Protein AF-A0A5I0BNW3-F1 (afdb_monomer)

Secondary structure (DSSP, 8-state):
-HHHHHHHHHHHHH-TT--GGG--EEEEEEETTEEEEEEEPBPTTS-BSSPPTTTTHHHHHHHHHHHHS-------

Structure (mmCIF, N/CA/C/O backbone):
data_AF-A0A5I0BNW3-F1
#
_entry.id   AF-A0A5I0BNW3-F1
#
loop_
_atom_site.group_PDB
_atom_site.id
_atom_site.type_symbol
_atom_site.label_atom_id
_atom_site.label_alt_id
_atom_site.label_comp_id
_atom_site.label_asym_id
_atom_site.label_entity_id
_atom_site.label_seq_id
_atom_site.pdbx_PDB_ins_code
_atom_site.Cartn_x
_atom_site.Cartn_y
_atom_site.Cartn_z
_atom_site.occupancy
_atom_site.B_iso_or_equiv
_atom_site.auth_seq_id
_atom_site.auth_comp_id
_atom_site.auth_asym_id
_atom_site.auth_atom_id
_atom_site.pdbx_PDB_model_num
ATOM 1 N N . SER A 1 1 ? -0.069 4.120 -7.881 1.00 58.56 1 SER A N 1
ATOM 2 C CA . SER A 1 1 ? -1.494 3.954 -7.475 1.00 58.56 1 SER A CA 1
ATOM 3 C C . SER A 1 1 ? -1.529 3.921 -5.963 1.00 58.56 1 SER A C 1
ATOM 5 O O . SER A 1 1 ? -1.836 2.909 -5.335 1.00 58.56 1 SER A O 1
ATOM 7 N N . ASP A 1 2 ? -1.176 5.057 -5.379 1.00 70.06 2 ASP A N 1
ATOM 8 C CA . ASP A 1 2 ? -0.827 5.139 -3.962 1.00 70.06 2 ASP A CA 1
ATOM 9 C C . ASP A 1 2 ? -2.042 5.598 -3.160 1.00 70.06 2 ASP A C 1
ATOM 11 O O . ASP A 1 2 ? -2.181 5.261 -1.992 1.00 70.06 2 ASP A O 1
ATOM 15 N N . HIS A 1 3 ? -2.999 6.259 -3.821 1.00 80.06 3 HIS A N 1
ATOM 16 C CA . HIS A 1 3 ? -4.248 6.737 -3.232 1.00 80.06 3 HIS A CA 1
ATOM 17 C C . HIS A 1 3 ? -5.136 5.620 -2.677 1.00 80.06 3 HIS A C 1
ATOM 19 O O . HIS A 1 3 ? -5.639 5.766 -1.566 1.00 80.06 3 HIS A O 1
ATOM 25 N N . LEU A 1 4 ? -5.301 4.498 -3.391 1.00 83.56 4 LEU A N 1
ATOM 26 C CA . LEU A 1 4 ? -6.100 3.373 -2.887 1.00 83.56 4 LEU A CA 1
ATOM 27 C C . LEU A 1 4 ? -5.460 2.775 -1.630 1.00 83.56 4 LEU A C 1
ATOM 29 O O . LEU A 1 4 ? -6.119 2.625 -0.604 1.00 83.56 4 LEU A O 1
ATOM 33 N N . LEU A 1 5 ? -4.158 2.479 -1.697 1.00 86.50 5 LEU A N 1
ATOM 34 C CA . LEU A 1 5 ? -3.437 1.880 -0.579 1.00 86.50 5 LEU A CA 1
ATOM 35 C C . LEU A 1 5 ? -3.371 2.835 0.613 1.00 86.50 5 LEU A C 1
ATOM 37 O O . LEU A 1 5 ? -3.612 2.422 1.741 1.00 86.50 5 LEU A O 1
ATOM 41 N N . ASN A 1 6 ? -3.126 4.122 0.371 1.00 87.94 6 ASN A N 1
ATOM 42 C CA . ASN A 1 6 ? -3.148 5.144 1.410 1.00 87.94 6 ASN A CA 1
ATOM 43 C C . ASN A 1 6 ? -4.540 5.286 2.034 1.00 87.94 6 ASN A C 1
ATOM 45 O O . ASN A 1 6 ? -4.621 5.406 3.250 1.00 87.94 6 ASN A O 1
ATOM 49 N N . GLY A 1 7 ? -5.623 5.190 1.258 1.00 90.56 7 GLY A N 1
ATOM 50 C CA . GLY A 1 7 ? -6.988 5.170 1.792 1.00 90.56 7 GLY A CA 1
ATOM 51 C C . GLY A 1 7 ? -7.226 4.002 2.753 1.00 90.56 7 GLY A C 1
ATOM 52 O O . GLY A 1 7 ? -7.696 4.212 3.870 1.00 90.56 7 GLY A O 1
ATOM 53 N N . ILE A 1 8 ? -6.814 2.788 2.367 1.00 89.75 8 ILE A N 1
ATOM 54 C CA . ILE A 1 8 ? -6.893 1.603 3.238 1.00 89.75 8 ILE A CA 1
ATOM 55 C C . ILE A 1 8 ? -6.068 1.823 4.513 1.00 89.75 8 ILE A C 1
ATOM 57 O O . ILE A 1 8 ? -6.539 1.539 5.610 1.00 89.75 8 ILE A O 1
ATOM 61 N N . ARG A 1 9 ? -4.853 2.374 4.394 1.00 91.12 9 ARG A N 1
ATOM 62 C CA . ARG A 1 9 ? -3.976 2.655 5.542 1.00 91.12 9 ARG A CA 1
ATOM 63 C C . ARG A 1 9 ? -4.540 3.723 6.480 1.00 91.12 9 ARG A C 1
ATOM 65 O O . ARG A 1 9 ? -4.341 3.618 7.686 1.00 91.12 9 ARG A O 1
ATOM 72 N N . VAL A 1 10 ? -5.236 4.731 5.949 1.00 92.94 10 VAL A N 1
ATOM 73 C CA . VAL A 1 10 ? -5.931 5.746 6.753 1.00 92.94 10 VAL A CA 1
ATOM 74 C C . VAL A 1 10 ? -7.042 5.088 7.561 1.00 92.94 10 VAL A C 1
ATOM 76 O O . VAL A 1 10 ? -7.022 5.208 8.781 1.00 92.94 10 VAL A O 1
ATOM 79 N N . ILE A 1 11 ? -7.935 4.323 6.921 1.00 93.19 11 ILE A N 1
ATOM 80 C CA . ILE A 1 11 ? -9.029 3.629 7.621 1.00 93.19 11 ILE A CA 1
ATOM 81 C C . ILE A 1 11 ? -8.470 2.664 8.669 1.00 93.19 11 ILE A C 1
ATOM 83 O O . ILE A 1 11 ? -8.918 2.696 9.809 1.00 93.19 11 ILE A O 1
ATOM 87 N N . ALA A 1 12 ? -7.427 1.899 8.330 1.00 92.81 12 ALA A N 1
ATOM 88 C CA . ALA A 1 12 ? -6.750 1.013 9.274 1.00 92.81 12 ALA A CA 1
ATOM 89 C C . ALA A 1 12 ? -6.238 1.734 10.526 1.00 92.81 12 ALA A C 1
ATOM 91 O O . ALA A 1 12 ? -6.131 1.134 11.589 1.00 92.81 12 ALA A O 1
ATOM 92 N N . ARG A 1 13 ? -5.911 3.027 10.419 1.00 93.12 13 ARG A N 1
ATOM 93 C CA . ARG A 1 13 ? -5.413 3.815 11.545 1.00 93.12 13 ARG A CA 1
ATOM 94 C C . ARG A 1 13 ? -6.513 4.536 12.318 1.00 93.12 13 ARG A C 1
ATOM 96 O O . ARG A 1 13 ? -6.317 4.799 13.505 1.00 93.12 13 ARG A O 1
ATOM 103 N N . THR A 1 14 ? -7.607 4.902 11.655 1.00 94.62 14 THR A N 1
ATOM 104 C CA . THR A 1 14 ? -8.648 5.777 12.214 1.00 94.62 14 THR A CA 1
ATOM 105 C C . THR A 1 14 ? -9.902 5.039 12.661 1.00 94.62 14 THR A C 1
ATOM 107 O O . THR A 1 14 ? -10.609 5.546 13.526 1.00 94.62 14 THR A O 1
ATOM 110 N N . ASP A 1 15 ? -10.198 3.877 12.079 1.00 94.38 15 ASP A N 1
ATOM 111 C CA . ASP A 1 15 ? -11.390 3.094 12.390 1.00 94.38 15 ASP A CA 1
ATOM 112 C C . ASP A 1 15 ? -11.04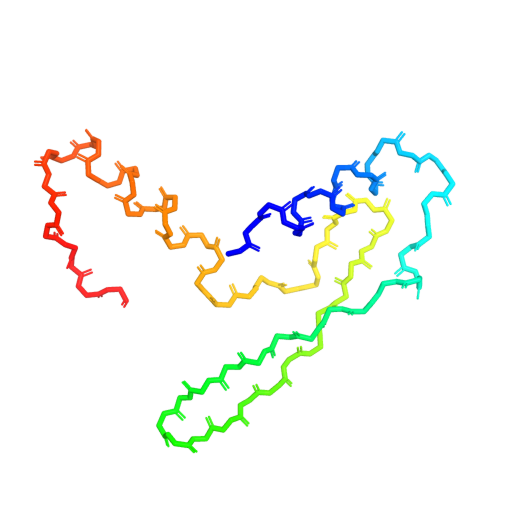5 1.941 13.354 1.00 94.38 15 ASP A C 1
ATOM 114 O O . ASP A 1 15 ? -10.324 1.017 12.973 1.00 94.38 15 ASP A O 1
ATOM 118 N N . PRO A 1 16 ? -11.553 1.949 14.601 1.00 90.38 16 PRO A N 1
ATOM 119 C CA . PRO A 1 16 ? -11.290 0.890 15.576 1.00 90.38 16 PRO A CA 1
ATOM 120 C C . PRO A 1 16 ? -11.942 -0.453 15.216 1.00 90.38 16 PRO A C 1
ATOM 122 O O . PRO A 1 16 ? -11.606 -1.468 15.822 1.00 90.38 16 PRO A O 1
ATOM 125 N N . THR A 1 17 ? -12.879 -0.469 14.266 1.00 93.19 17 THR A N 1
ATOM 126 C CA . THR A 1 17 ? -13.537 -1.686 13.771 1.00 93.19 17 THR A CA 1
ATOM 127 C C . THR A 1 17 ? -12.827 -2.298 12.566 1.00 93.19 17 THR A C 1
ATOM 129 O O . THR A 1 17 ? -13.246 -3.345 12.074 1.00 93.19 17 THR A O 1
ATOM 132 N N . PHE A 1 18 ? -11.744 -1.672 12.095 1.00 92.75 18 PHE A N 1
ATOM 133 C CA . PHE A 1 18 ? -10.971 -2.182 10.976 1.00 92.75 18 PHE A CA 1
ATOM 134 C C . PHE A 1 18 ? -10.395 -3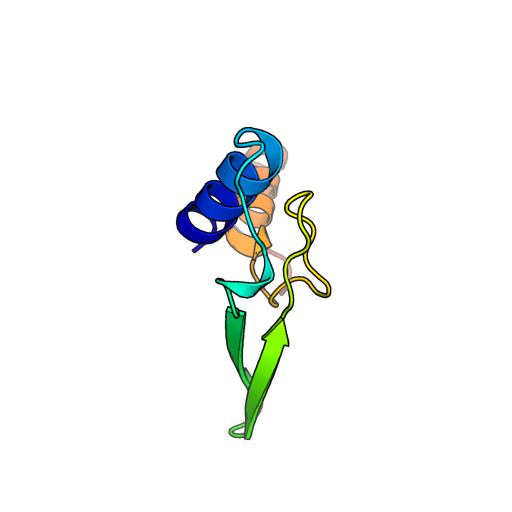.571 11.275 1.00 92.75 18 PHE A C 1
ATOM 136 O O . PHE A 1 18 ? -9.699 -3.782 12.270 1.00 92.75 18 PHE A O 1
ATOM 143 N N . ASP A 1 19 ? -10.629 -4.496 10.348 1.00 93.06 19 ASP A N 1
ATOM 144 C CA . ASP A 1 19 ? -10.032 -5.823 10.356 1.00 93.06 19 ASP A CA 1
ATOM 145 C C . ASP A 1 19 ? -9.190 -6.021 9.093 1.00 93.06 19 ASP A C 1
ATOM 147 O O . ASP A 1 19 ? -9.702 -6.109 7.972 1.00 93.06 19 ASP A O 1
ATOM 151 N N . ALA A 1 20 ? -7.875 -6.122 9.281 1.00 90.75 20 ALA A N 1
ATOM 152 C CA . ALA A 1 20 ? -6.934 -6.372 8.203 1.00 90.75 20 ALA A CA 1
ATOM 153 C C . ALA A 1 20 ? -7.171 -7.708 7.483 1.00 90.75 20 ALA A C 1
ATOM 155 O O . ALA A 1 20 ? -6.747 -7.853 6.337 1.00 90.75 20 ALA A O 1
ATOM 156 N N . SER A 1 21 ? -7.843 -8.677 8.117 1.00 90.00 21 SER A N 1
ATOM 157 C CA . SER A 1 21 ? -8.147 -9.978 7.513 1.00 90.00 21 SER A CA 1
ATOM 158 C C . SER A 1 21 ? -9.066 -9.870 6.288 1.00 90.00 21 SER A C 1
ATOM 160 O O . SER A 1 21 ? -9.008 -10.718 5.396 1.00 90.00 21 SER A O 1
ATOM 162 N N . LEU A 1 22 ? -9.849 -8.787 6.204 1.00 87.56 22 LEU A N 1
ATOM 163 C CA . LEU A 1 22 ? -10.750 -8.488 5.089 1.00 87.56 22 LEU A CA 1
ATOM 164 C C . LEU A 1 22 ? -10.009 -8.058 3.816 1.00 87.56 22 LEU A C 1
ATOM 166 O O . LEU A 1 22 ? -10.592 -8.055 2.732 1.00 87.56 22 LEU A O 1
ATOM 170 N N . PHE A 1 23 ? -8.729 -7.700 3.928 1.00 85.12 23 PHE A N 1
ATOM 171 C CA . PHE A 1 23 ? -7.933 -7.193 2.821 1.00 85.12 23 PHE A CA 1
ATOM 172 C C . PHE A 1 23 ? -6.792 -8.150 2.485 1.00 85.12 23 PHE A C 1
ATOM 174 O O . PHE A 1 23 ? -6.028 -8.598 3.336 1.00 85.12 23 PHE A O 1
ATOM 181 N N . THR A 1 24 ? -6.621 -8.432 1.196 1.00 86.88 24 THR A N 1
ATOM 182 C CA . THR A 1 24 ? -5.412 -9.073 0.679 1.00 86.88 24 THR A CA 1
ATOM 183 C C . THR A 1 24 ? -4.927 -8.294 -0.532 1.00 86.88 24 THR A C 1
ATOM 185 O O . THR A 1 24 ? -5.658 -8.152 -1.509 1.00 86.88 24 THR A O 1
ATOM 188 N N . LEU A 1 25 ? -3.690 -7.803 -0.468 1.00 87.69 25 LEU A N 1
ATOM 189 C CA . LEU A 1 25 ? -3.053 -7.106 -1.576 1.00 87.69 25 LEU A CA 1
ATOM 190 C C . LEU A 1 25 ? -2.191 -8.095 -2.366 1.00 87.69 25 LEU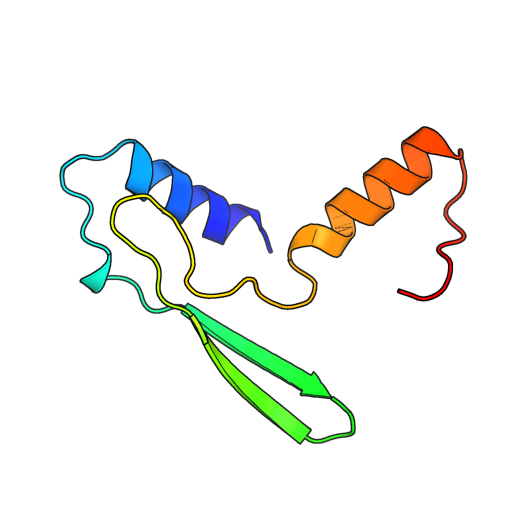 A C 1
ATOM 192 O O . LEU A 1 25 ? -1.316 -8.757 -1.808 1.00 87.69 25 LEU A O 1
ATOM 196 N N . TYR A 1 26 ? -2.429 -8.172 -3.671 1.00 89.56 26 TYR A N 1
ATOM 197 C CA . TYR A 1 26 ? -1.553 -8.864 -4.610 1.00 89.56 26 TYR A CA 1
ATOM 198 C C . TYR A 1 26 ? -0.856 -7.822 -5.473 1.00 89.56 26 TYR A C 1
ATOM 200 O O . TYR A 1 26 ? -1.512 -7.023 -6.139 1.00 89.56 26 TYR A O 1
ATOM 208 N N . TYR A 1 27 ? 0.470 -7.825 -5.440 1.00 87.88 27 TYR A N 1
ATOM 209 C CA . TYR A 1 27 ? 1.293 -7.022 -6.325 1.00 87.88 27 TYR A CA 1
ATOM 210 C C . TYR A 1 27 ? 1.803 -7.905 -7.456 1.00 87.88 27 TYR A C 1
ATOM 212 O O . TYR A 1 27 ? 2.413 -8.941 -7.207 1.00 87.88 27 TYR A O 1
ATOM 220 N N . ILE A 1 28 ? 1.518 -7.503 -8.690 1.00 88.12 28 ILE A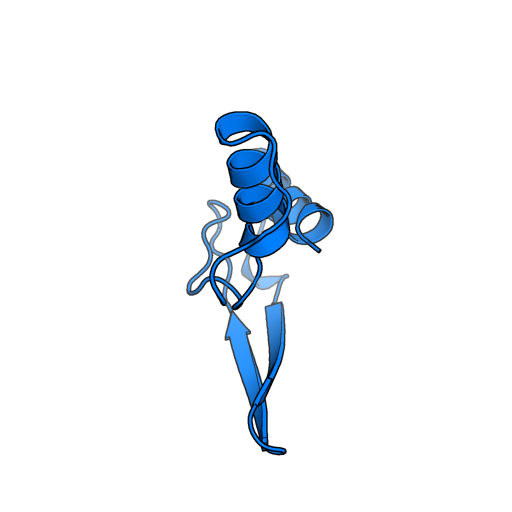 N 1
ATOM 221 C CA . ILE A 1 28 ? 1.941 -8.213 -9.892 1.00 88.12 28 ILE A CA 1
ATOM 222 C C . ILE A 1 28 ? 2.989 -7.342 -10.568 1.00 88.12 28 ILE A C 1
ATOM 224 O O . ILE A 1 28 ? 2.709 -6.189 -10.897 1.00 88.12 28 ILE A O 1
ATOM 228 N N . SER A 1 29 ? 4.178 -7.891 -10.778 1.00 86.06 29 SER A N 1
ATOM 229 C CA . SER A 1 29 ? 5.248 -7.246 -11.533 1.00 86.06 29 SER A CA 1
ATOM 230 C C . SER A 1 29 ? 5.708 -8.141 -12.673 1.00 86.06 29 SER A C 1
ATOM 232 O O . SER A 1 29 ? 5.512 -9.357 -12.657 1.00 86.06 29 SER A O 1
ATOM 234 N N . ARG A 1 30 ? 6.312 -7.526 -13.689 1.00 86.38 30 ARG A N 1
ATOM 235 C CA . ARG A 1 30 ? 6.941 -8.235 -14.798 1.00 86.38 30 ARG A CA 1
ATOM 236 C C . ARG A 1 30 ? 8.373 -7.751 -14.936 1.00 86.38 30 ARG A C 1
ATOM 238 O O . ARG A 1 30 ? 8.590 -6.557 -15.112 1.00 86.38 30 ARG A O 1
ATOM 245 N N . GLU A 1 31 ? 9.322 -8.673 -14.883 1.00 84.38 31 GLU A N 1
ATOM 246 C CA . GLU A 1 31 ? 10.747 -8.412 -15.096 1.00 84.38 31 GLU A CA 1
ATOM 247 C C . GLU A 1 31 ? 11.297 -9.472 -16.051 1.00 84.38 31 GLU A C 1
ATOM 249 O O . GLU A 1 31 ? 11.043 -10.655 -15.862 1.00 84.38 31 GLU A O 1
ATOM 254 N N . ASN A 1 32 ? 12.022 -9.056 -17.097 1.00 81.81 32 ASN A N 1
ATOM 255 C CA . ASN A 1 32 ? 12.666 -9.955 -18.070 1.00 81.81 32 ASN A CA 1
ATOM 256 C C . ASN A 1 32 ? 11.744 -11.053 -18.645 1.00 81.81 32 ASN A C 1
ATOM 258 O O . ASN A 1 32 ? 12.132 -12.212 -18.723 1.00 81.81 32 ASN A O 1
ATOM 262 N N . ASP A 1 33 ? 10.517 -10.686 -19.028 1.00 84.19 33 ASP A N 1
ATOM 263 C CA . ASP A 1 33 ? 9.459 -11.603 -19.495 1.00 84.19 33 ASP A CA 1
ATOM 264 C C . ASP A 1 33 ? 8.900 -12.601 -18.466 1.00 84.19 33 ASP A C 1
ATOM 266 O O . ASP A 1 33 ? 7.934 -13.305 -18.769 1.00 84.19 33 ASP A O 1
ATOM 270 N N . GLU A 1 34 ? 9.372 -12.580 -17.221 1.00 84.56 34 GLU A N 1
ATOM 271 C CA . GLU A 1 34 ? 8.777 -13.328 -16.117 1.00 84.56 34 GLU A CA 1
ATOM 272 C C . GLU A 1 34 ? 7.757 -12.474 -15.360 1.00 84.56 34 GLU A C 1
ATOM 274 O O . GLU A 1 34 ? 7.981 -11.299 -15.067 1.00 84.56 34 GLU A O 1
ATOM 279 N N . THR A 1 35 ? 6.603 -13.066 -15.041 1.00 88.81 35 THR A N 1
ATOM 280 C CA . THR A 1 35 ? 5.576 -12.431 -14.203 1.00 88.81 35 THR A CA 1
ATOM 281 C C . THR A 1 35 ? 5.719 -12.934 -12.775 1.00 88.81 35 THR A C 1
ATOM 283 O O . THR A 1 35 ? 5.575 -14.128 -12.521 1.00 88.81 35 THR A O 1
ATOM 286 N N . SER A 1 36 ? 5.964 -12.019 -11.842 1.00 86.62 36 SER A N 1
ATOM 287 C CA . SER A 1 36 ? 6.010 -12.298 -10.410 1.00 86.62 36 SER A CA 1
ATOM 288 C C . SER A 1 36 ? 4.741 -11.794 -9.734 1.00 86.62 36 SER A C 1
ATOM 290 O O . SER A 1 36 ? 4.212 -10.733 -10.071 1.00 86.62 36 SER A O 1
ATOM 292 N N . VAL A 1 37 ? 4.240 -12.565 -8.768 1.00 89.88 37 VAL A N 1
ATOM 293 C CA . VAL A 1 37 ? 3.090 -12.189 -7.943 1.00 89.88 37 VAL A CA 1
ATOM 294 C C . VAL A 1 37 ? 3.499 -12.260 -6.480 1.00 89.88 37 VAL A C 1
ATOM 296 O O . VAL A 1 37 ? 3.728 -13.340 -5.939 1.00 89.88 37 VAL A O 1
ATOM 299 N N . ALA A 1 38 ? 3.553 -11.105 -5.825 1.00 88.50 38 ALA A N 1
ATOM 300 C CA . ALA A 1 38 ? 3.832 -10.984 -4.404 1.00 88.50 38 ALA A CA 1
ATOM 301 C C . ALA A 1 38 ? 2.531 -10.768 -3.623 1.00 88.50 38 ALA A C 1
ATOM 303 O O . ALA A 1 38 ? 1.719 -9.897 -3.948 1.00 88.50 38 ALA A O 1
ATOM 304 N N . LYS A 1 39 ? 2.328 -11.554 -2.561 1.00 91.44 39 LYS A N 1
ATOM 305 C CA . LYS A 1 39 ? 1.222 -11.351 -1.619 1.00 91.44 39 LYS A CA 1
ATOM 306 C C . LYS A 1 39 ? 1.685 -10.436 -0.491 1.00 91.44 39 LYS A C 1
ATOM 308 O O . LYS A 1 39 ? 2.485 -10.844 0.345 1.00 91.44 39 LYS A O 1
ATOM 313 N N . ILE A 1 40 ? 1.115 -9.240 -0.428 1.00 90.56 40 ILE A N 1
ATOM 314 C CA . ILE A 1 40 ? 1.414 -8.241 0.596 1.00 90.56 40 ILE A CA 1
ATOM 315 C C . ILE A 1 40 ? 0.291 -8.252 1.631 1.00 90.56 40 ILE A C 1
ATOM 317 O O . ILE A 1 40 ? -0.896 -8.171 1.305 1.00 90.56 40 ILE A O 1
ATOM 321 N N . LYS A 1 41 ? 0.663 -8.368 2.905 1.00 90.38 41 LYS A N 1
ATOM 322 C CA . LYS A 1 41 ? -0.279 -8.298 4.025 1.00 90.38 41 LYS A CA 1
ATOM 323 C C . LYS A 1 41 ? -0.298 -6.886 4.5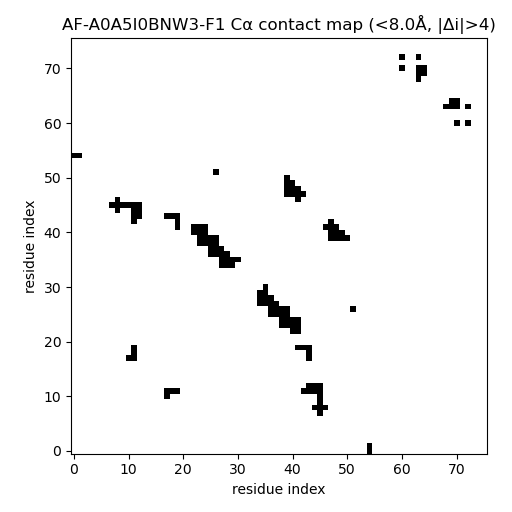86 1.00 90.38 41 LYS A C 1
ATOM 325 O O . LYS A 1 41 ? 0.754 -6.268 4.722 1.00 90.38 41 LYS A O 1
ATOM 330 N N . ILE A 1 42 ? -1.483 -6.414 4.953 1.00 91.12 42 ILE A N 1
ATOM 331 C CA . ILE A 1 42 ? -1.652 -5.233 5.797 1.00 91.12 42 ILE A CA 1
ATOM 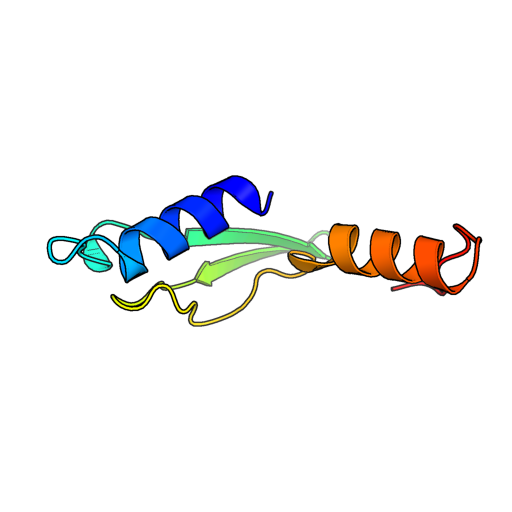332 C C . ILE A 1 42 ? -1.943 -5.696 7.227 1.00 91.12 42 ILE A C 1
ATOM 334 O O . ILE A 1 42 ? -2.515 -6.767 7.418 1.00 91.12 42 ILE A O 1
ATOM 338 N N . ASN A 1 43 ? -1.515 -4.940 8.233 1.00 91.50 43 ASN A N 1
ATOM 339 C CA . ASN A 1 43 ? -1.903 -5.173 9.624 1.00 91.50 43 ASN A CA 1
ATOM 340 C C . ASN A 1 43 ? -2.966 -4.155 10.080 1.00 91.50 43 ASN A C 1
ATOM 342 O O . ASN A 1 43 ? -3.249 -3.182 9.380 1.00 91.50 43 ASN A O 1
ATOM 346 N N . ASN A 1 44 ? -3.513 -4.340 11.285 1.00 91.38 44 ASN A N 1
ATOM 347 C CA . ASN A 1 44 ? -4.517 -3.435 11.870 1.00 91.38 44 ASN A CA 1
ATOM 348 C C . ASN A 1 44 ? -3.985 -2.022 12.191 1.00 91.38 44 ASN A C 1
ATOM 350 O O . ASN A 1 44 ? -4.719 -1.204 12.720 1.00 91.38 44 ASN A O 1
ATOM 354 N N . GLU A 1 45 ? -2.718 -1.718 11.901 1.00 90.94 45 GLU A N 1
ATOM 355 C CA . GLU A 1 45 ? -2.147 -0.370 12.019 1.00 90.94 45 GLU A CA 1
ATOM 356 C C . GLU A 1 45 ? -1.920 0.287 10.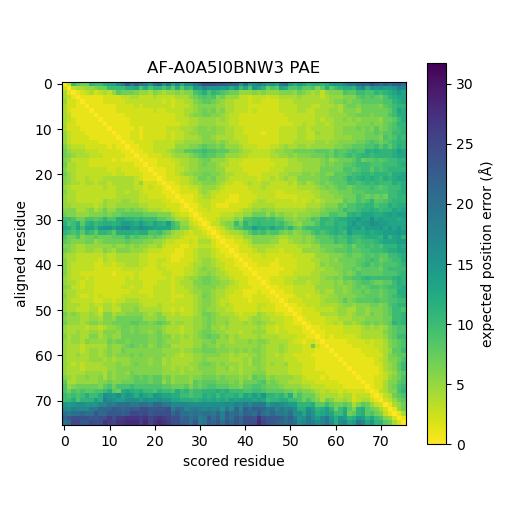646 1.00 90.94 45 GLU A C 1
ATOM 358 O O . GLU A 1 45 ? -1.341 1.372 10.566 1.00 90.94 45 GLU A O 1
ATOM 363 N N . GLY A 1 46 ? -2.301 -0.380 9.552 1.00 89.06 46 GLY A N 1
ATOM 364 C CA . GLY A 1 46 ? -2.048 0.098 8.195 1.00 89.06 46 GLY A CA 1
ATOM 365 C C . GLY A 1 46 ? -0.586 -0.038 7.749 1.00 89.06 46 GLY A C 1
ATOM 366 O O . GLY A 1 46 ? -0.143 0.674 6.842 1.00 89.06 46 GLY A O 1
ATOM 367 N N . LYS A 1 47 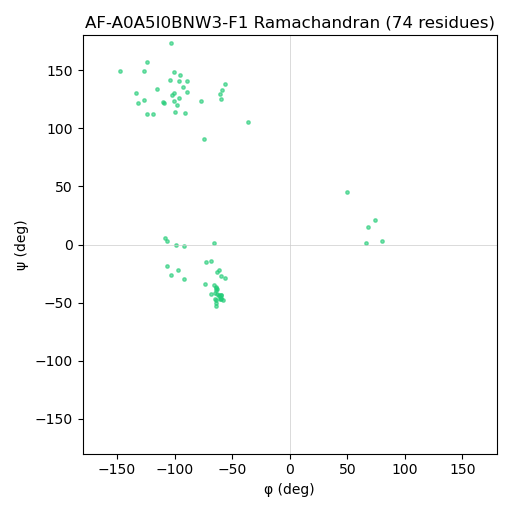? 0.200 -0.915 8.382 1.00 90.69 47 LYS A N 1
ATOM 368 C CA . LYS A 1 47 ? 1.553 -1.266 7.926 1.00 90.69 47 LYS A CA 1
ATOM 369 C C . LYS A 1 47 ? 1.488 -2.433 6.955 1.00 90.69 47 LYS A C 1
ATOM 371 O O . LYS A 1 47 ? 0.722 -3.373 7.160 1.00 90.69 47 LYS A O 1
ATOM 376 N N . LEU A 1 48 ? 2.319 -2.367 5.924 1.00 90.75 48 LEU A N 1
ATOM 377 C CA . LEU A 1 48 ? 2.463 -3.422 4.929 1.00 90.75 48 LEU A CA 1
ATOM 378 C C . LEU A 1 48 ? 3.630 -4.328 5.305 1.00 90.75 48 LEU A C 1
ATOM 380 O O . LEU A 1 48 ? 4.628 -3.852 5.844 1.00 90.75 48 LEU A O 1
ATOM 384 N N . SER A 1 49 ? 3.509 -5.620 5.004 1.00 90.12 49 SER A N 1
ATOM 385 C CA . SER A 1 49 ? 4.611 -6.572 5.161 1.00 90.12 49 SER A CA 1
ATOM 386 C C . SER A 1 49 ? 5.784 -6.234 4.243 1.00 90.12 49 SER A C 1
ATOM 388 O O . SER A 1 49 ? 6.930 -6.392 4.643 1.00 90.12 49 SER A O 1
ATOM 390 N N . GLU A 1 50 ? 5.488 -5.751 3.035 1.00 88.31 50 GLU A N 1
ATOM 391 C CA . GLU A 1 50 ? 6.455 -5.347 2.016 1.00 88.31 50 GLU A CA 1
ATOM 392 C C . GLU A 1 50 ? 5.874 -4.188 1.197 1.00 88.31 50 GLU A C 1
ATOM 394 O O . GLU A 1 50 ? 4.655 -4.088 1.029 1.00 88.31 50 GLU A O 1
ATOM 399 N N . TRP A 1 51 ? 6.736 -3.305 0.692 1.00 86.81 51 TRP A N 1
ATOM 400 C CA . TRP A 1 51 ? 6.318 -2.225 -0.201 1.00 86.81 51 TRP A CA 1
ATOM 401 C C . TRP A 1 51 ? 6.367 -2.699 -1.656 1.00 86.81 51 TRP A C 1
ATOM 403 O O . TRP A 1 51 ? 7.394 -3.239 -2.070 1.00 86.81 51 TRP A O 1
ATOM 413 N N . PRO A 1 52 ? 5.302 -2.480 -2.449 1.00 83.19 52 PRO A N 1
ATOM 414 C CA . PRO A 1 52 ? 5.344 -2.735 -3.881 1.00 83.19 52 PRO A CA 1
ATOM 415 C C . PRO A 1 52 ? 6.485 -1.961 -4.542 1.00 83.19 52 PRO A C 1
ATOM 417 O O . PRO A 1 52 ? 6.683 -0.775 -4.250 1.00 83.19 52 PRO A O 1
ATOM 420 N N . ARG A 1 53 ? 7.202 -2.599 -5.471 1.00 83.00 53 ARG A N 1
ATOM 421 C CA . ARG A 1 53 ? 8.201 -1.894 -6.279 1.00 83.00 53 ARG A CA 1
ATOM 422 C C . ARG A 1 53 ? 7.508 -0.762 -7.045 1.00 83.00 53 ARG A C 1
ATOM 424 O O . ARG A 1 53 ? 6.424 -0.941 -7.602 1.00 83.00 53 ARG A O 1
ATOM 431 N N . GLY A 1 54 ? 8.116 0.414 -7.007 1.00 79.94 54 GLY A N 1
ATOM 432 C CA . GLY A 1 54 ? 7.615 1.614 -7.663 1.00 79.94 54 GLY A CA 1
ATOM 433 C C . GLY A 1 54 ? 6.503 2.388 -6.946 1.00 79.94 54 GLY A C 1
ATOM 434 O O . GLY A 1 54 ? 6.026 3.397 -7.459 1.00 79.94 54 GLY A O 1
ATOM 435 N N . PHE A 1 55 ? 6.097 1.973 -5.738 1.00 83.50 55 PHE A N 1
ATOM 436 C CA . PHE A 1 55 ? 5.056 2.666 -4.957 1.00 83.50 55 PHE A CA 1
ATOM 437 C C . PHE A 1 55 ? 5.400 4.134 -4.628 1.00 83.50 55 PHE A C 1
ATOM 439 O O . PHE A 1 55 ? 4.523 4.974 -4.445 1.00 83.50 55 PHE A O 1
ATOM 446 N N . PHE A 1 56 ? 6.687 4.468 -4.546 1.00 84.44 56 PHE A N 1
ATOM 447 C CA . PHE A 1 56 ? 7.141 5.822 -4.219 1.00 84.44 56 PHE A CA 1
ATOM 448 C C . PHE A 1 56 ? 7.758 6.557 -5.409 1.00 84.44 56 PHE A C 1
ATOM 450 O O . PHE A 1 56 ? 8.256 7.666 -5.219 1.00 84.44 56 PHE A O 1
ATOM 457 N N . ASP A 1 57 ? 7.725 5.990 -6.618 1.00 85.38 57 ASP A N 1
ATOM 458 C CA . ASP A 1 57 ? 8.496 6.520 -7.747 1.00 85.38 57 ASP A CA 1
ATOM 459 C C . ASP A 1 57 ? 8.022 7.912 -8.144 1.00 85.38 57 ASP A C 1
ATOM 461 O O . ASP A 1 57 ? 8.844 8.816 -8.224 1.00 85.38 57 ASP A O 1
ATOM 465 N N . GLN A 1 58 ? 6.709 8.128 -8.277 1.00 83.06 58 GLN A N 1
ATOM 466 C CA . GLN A 1 58 ? 6.178 9.447 -8.637 1.00 83.06 58 GLN A CA 1
ATOM 467 C C . GLN A 1 58 ? 6.552 10.509 -7.597 1.00 83.06 58 GLN A C 1
ATOM 469 O O . GLN A 1 58 ? 7.062 11.562 -7.944 1.00 83.06 58 GLN A O 1
ATOM 474 N N . GLN A 1 59 ? 6.377 10.211 -6.306 1.00 87.75 59 GLN A N 1
ATOM 475 C CA . GLN A 1 59 ? 6.722 11.147 -5.230 1.00 87.75 59 GLN A CA 1
ATOM 476 C C . GLN A 1 59 ? 8.229 11.433 -5.184 1.00 87.75 59 GLN A C 1
ATOM 478 O O . GLN A 1 59 ? 8.641 12.561 -4.916 1.00 87.75 59 GLN A O 1
ATOM 483 N N . SER A 1 60 ? 9.055 10.419 -5.452 1.00 88.38 60 SER A N 1
ATOM 484 C CA . SER A 1 60 ? 10.513 10.553 -5.507 1.00 88.38 60 SER A CA 1
ATOM 485 C C . SER A 1 60 ? 10.951 11.386 -6.713 1.00 88.38 60 SER A C 1
ATOM 487 O O . SER A 1 60 ? 11.804 12.260 -6.568 1.00 88.38 60 SER A O 1
ATOM 489 N N . GLN A 1 61 ? 10.336 11.161 -7.877 1.00 88.50 61 GLN A N 1
ATOM 490 C CA . GLN A 1 61 ? 10.559 11.929 -9.104 1.00 88.50 61 GLN A CA 1
ATOM 491 C C . GLN A 1 61 ? 10.127 13.387 -8.927 1.00 88.50 61 GLN A C 1
ATOM 493 O O . GLN A 1 61 ? 10.913 14.287 -9.207 1.00 88.50 61 GLN A O 1
ATOM 498 N N . ASP A 1 62 ? 8.935 13.624 -8.377 1.00 88.94 62 ASP A N 1
ATOM 499 C CA . ASP A 1 62 ? 8.414 14.966 -8.108 1.00 88.94 62 ASP A CA 1
ATOM 500 C C . ASP A 1 62 ? 9.339 15.727 -7.148 1.00 88.94 62 ASP A C 1
ATOM 502 O O . ASP A 1 62 ? 9.706 16.876 -7.401 1.00 88.94 62 ASP A O 1
ATOM 506 N N . MET A 1 63 ? 9.772 15.073 -6.062 1.00 90.81 63 MET A N 1
ATOM 507 C CA . MET A 1 63 ? 10.713 15.660 -5.106 1.00 90.81 63 MET A CA 1
ATOM 508 C C . MET A 1 63 ? 12.051 15.996 -5.771 1.00 90.81 63 MET A C 1
ATOM 510 O O . MET A 1 63 ? 12.583 17.088 -5.568 1.00 90.81 63 MET A O 1
ATOM 514 N N . TYR A 1 64 ? 12.583 15.086 -6.593 1.00 90.56 64 TYR A N 1
ATOM 515 C CA . TYR A 1 64 ? 13.809 15.316 -7.354 1.00 90.56 64 TYR A CA 1
ATOM 516 C C . TYR A 1 64 ? 13.677 16.535 -8.269 1.00 90.56 64 TYR A C 1
ATOM 518 O O . TYR A 1 64 ? 14.541 17.414 -8.256 1.00 90.56 64 TYR A O 1
ATOM 526 N N . THR A 1 65 ? 12.584 16.634 -9.024 1.00 92.50 65 THR A N 1
ATOM 527 C CA . THR A 1 65 ? 12.339 17.758 -9.929 1.00 92.50 65 THR A CA 1
ATOM 528 C C . THR A 1 65 ? 12.200 19.077 -9.178 1.00 92.50 65 THR A C 1
ATOM 530 O O . THR A 1 65 ? 12.764 20.077 -9.616 1.00 92.50 65 THR A O 1
ATOM 533 N N . ILE A 1 66 ? 11.539 19.098 -8.018 1.00 92.81 66 ILE A N 1
ATOM 534 C CA . ILE A 1 66 ? 11.447 20.303 -7.177 1.00 92.81 66 ILE A CA 1
ATOM 535 C C . ILE A 1 66 ? 12.830 20.733 -6.668 1.00 92.81 66 ILE A C 1
ATOM 537 O O . ILE A 1 66 ? 13.143 21.922 -6.669 1.00 92.81 66 ILE A O 1
ATOM 541 N N . MET A 1 67 ? 13.663 19.784 -6.235 1.00 94.12 67 MET A N 1
ATOM 542 C CA . MET A 1 67 ? 14.984 20.079 -5.668 1.00 94.12 67 MET A CA 1
ATOM 543 C C . MET A 1 67 ? 16.016 20.499 -6.717 1.00 94.12 67 MET A C 1
ATOM 545 O O . MET A 1 67 ? 16.903 21.296 -6.417 1.00 94.12 67 MET A O 1
ATOM 549 N N . THR A 1 68 ? 15.931 19.947 -7.926 1.00 92.88 68 THR A N 1
ATOM 550 C CA . THR A 1 68 ? 16.955 20.123 -8.968 1.00 92.88 68 THR A CA 1
ATOM 551 C C . THR A 1 68 ? 16.523 21.048 -10.100 1.00 92.88 68 THR A C 1
ATOM 553 O O . THR A 1 68 ? 17.371 21.530 -10.846 1.00 92.88 68 THR A O 1
ATOM 556 N N . GLY A 1 69 ? 15.219 21.290 -10.256 1.00 91.44 69 GLY A N 1
ATOM 557 C CA . GLY A 1 69 ? 14.659 21.963 -11.425 1.00 91.44 69 GLY A CA 1
ATOM 558 C C . 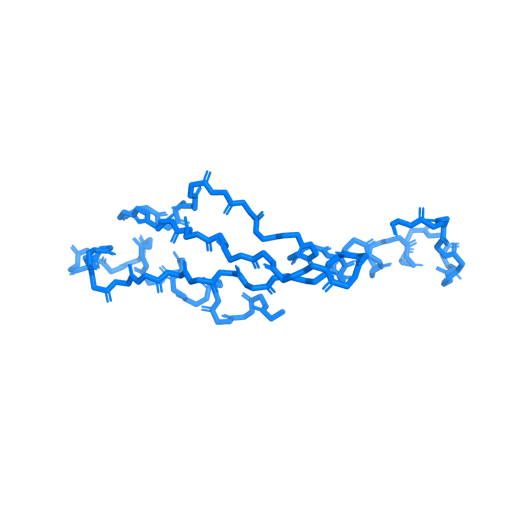GLY A 1 69 ? 14.767 21.145 -12.718 1.00 91.44 69 GLY A C 1
ATOM 559 O O . GLY A 1 69 ? 14.606 21.717 -13.794 1.00 91.44 69 GLY A O 1
ATOM 560 N N . SER A 1 70 ? 15.058 19.839 -12.634 1.00 87.56 70 SER A N 1
ATOM 561 C CA . SER A 1 70 ? 15.273 18.954 -13.785 1.00 87.56 70 SER A CA 1
ATOM 562 C C . SER A 1 70 ? 14.385 17.705 -13.751 1.00 87.56 70 SER A C 1
ATOM 564 O O . SER A 1 70 ? 14.048 17.175 -12.691 1.00 87.56 70 SER A O 1
ATOM 566 N N . PHE A 1 71 ? 14.029 17.219 -14.940 1.00 78.44 71 PHE A N 1
ATOM 567 C CA . PHE A 1 71 ? 13.346 15.938 -15.160 1.00 78.44 71 PHE A CA 1
ATOM 568 C C . PHE A 1 71 ? 14.316 14.819 -15.578 1.00 78.44 71 PHE A C 1
ATOM 570 O O . PHE A 1 71 ? 13.891 13.690 -15.808 1.00 78.44 71 PHE A O 1
ATOM 577 N N . GLU A 1 72 ? 15.617 15.107 -15.711 1.00 73.56 72 GLU A N 1
ATOM 578 C CA . GLU A 1 72 ? 16.620 14.082 -16.018 1.00 73.56 72 GLU A CA 1
ATOM 579 C C . GLU A 1 72 ? 16.880 13.223 -14.781 1.00 73.56 72 GLU A C 1
ATOM 581 O O . GLU A 1 72 ? 17.724 13.525 -13.939 1.00 73.56 72 GLU A O 1
ATOM 586 N N . HIS A 1 73 ? 16.115 12.145 -14.658 1.00 63.81 73 HIS A N 1
ATOM 587 C CA . HIS A 1 73 ? 16.302 11.169 -13.598 1.00 63.81 73 HIS A CA 1
ATOM 588 C C . HIS A 1 73 ? 17.504 10.272 -13.943 1.00 63.81 73 HIS A C 1
ATOM 590 O O . HIS A 1 73 ? 17.500 9.648 -15.009 1.00 63.81 73 HIS A O 1
ATOM 596 N N . PRO A 1 74 ? 18.536 10.159 -13.083 1.00 57.78 74 PRO A N 1
ATOM 597 C CA . PRO A 1 74 ? 19.505 9.080 -13.229 1.00 57.78 74 PRO A CA 1
ATOM 598 C C . PRO A 1 74 ? 18.728 7.767 -13.112 1.00 57.78 74 PRO A C 1
ATOM 600 O O . PRO A 1 74 ? 17.984 7.609 -12.150 1.00 57.78 74 PRO A O 1
ATOM 603 N N . ASN A 1 75 ? 18.852 6.895 -14.121 1.00 51.22 75 ASN A N 1
ATOM 604 C CA . ASN A 1 75 ? 18.103 5.639 -14.255 1.00 51.22 75 ASN A CA 1
ATOM 605 C C . ASN A 1 75 ? 17.865 4.965 -12.890 1.00 51.22 75 ASN A C 1
ATOM 607 O O . ASN A 1 75 ? 18.802 4.427 -12.295 1.00 51.22 75 ASN A O 1
ATOM 611 N N . ILE A 1 76 ? 16.621 5.050 -12.415 1.00 50.16 76 ILE A N 1
ATOM 612 C CA . ILE A 1 76 ? 16.087 4.349 -11.241 1.00 50.16 76 ILE A CA 1
ATOM 613 C C . ILE A 1 76 ? 15.576 2.971 -11.646 1.00 50.16 76 ILE A C 1
ATOM 615 O O . ILE A 1 76 ? 14.982 2.869 -12.743 1.00 50.16 76 ILE A O 1
#

Sequence (76 aa):
SDHLLNGIRVIARTDPTFDASLFTLYYISRENDETSVAKIKINNEGKLSEWPRGFFDQQSQDMYTIMTGSFEHPNI

pLDDT: mean 86.05, std 9.15, range [50.16, 94.62]

Solvent-accessible surface area (backbone atoms only — not comparable to full-atom values): 4761 Å² total; per-residue (Å²): 125,52,66,66,57,48,50,52,27,47,44,23,63,73,40,92,83,52,60,35,86,82,54,79,46,75,46,75,48,74,58,96,92,42,79,47,77,46,81,36,48,50,41,62,66,38,48,59,76,58,80,63,89,69,67,55,45,66,64,51,50,52,51,46,26,70,76,68,77,46,85,82,69,77,89,125

Mean predicted aligned error: 6.06 Å

Foldseek 3Di:
DQVVLVVLLVCLQPPPPDDQVVDWDWAWDADPNDIDIDIWGAHSNSDIPDDHPPSCVVVVQVVCCVVPVDNPDPPD

Radius of gyration: 15.61 Å; Cα contacts (8 Å, |Δi|>4): 72; chains: 1; bounding box: 33×35×35 Å

Organism: NCBI:txid2564632

InterPro domains:
  IPR022532 Domain of unknown function DUF3696, C-terminal [PF12476] (25-63)

Nearest PDB structures (foldseek):
  8cua-assembly1_A  TM=4.118E-01  e=2.643E+00  Homo sapiens
  8ctd-assembly1_A  TM=4.033E-01  e=3.906E+00  Homo sapiens
  7o05-assembly2_B  TM=3.340E-01  e=3.213E+00  Severe acute respiratory syndrome coronavirus 2
  2eot-assembly1_A  TM=2.585E-01  e=6.573E+00  Homo sapiens
  7r7e-assembly2_B  TM=2.932E-01  e=9.099E+00  Picosynechococcus sp. PCC 7002